Protein AF-A0A519Q8A0-F1 (afdb_monomer_lite)

Sequence (83 aa):
MTDVLDLLPPGDRLVRPDLAEQALEGLVRADAYRATEAMHCRVAVADILSDVDGRIDQLLHGEIFDVLDRSNGRAWGRARRDG

Radius of gyration: 13.61 Å; chains: 1; bounding box: 30×23×43 Å

Structure (mmCIF, N/CA/C/O backbone):
data_AF-A0A519Q8A0-F1
#
_entry.id   AF-A0A519Q8A0-F1
#
loop_
_atom_site.group_PDB
_atom_site.id
_atom_site.type_symbol
_atom_site.label_atom_id
_atom_site.label_alt_id
_atom_site.label_comp_id
_atom_site.label_asym_id
_atom_site.label_entity_id
_atom_site.label_seq_id
_atom_site.pdbx_PDB_ins_code
_atom_site.Cartn_x
_atom_site.Cartn_y
_atom_site.Cartn_z
_atom_site.occupancy
_atom_site.B_iso_or_equiv
_atom_site.auth_seq_id
_atom_site.auth_comp_id
_atom_site.auth_asym_id
_atom_site.auth_atom_id
_atom_site.pdbx_PDB_model_num
ATOM 1 N N . MET A 1 1 ? 0.276 7.598 29.922 1.00 49.41 1 MET A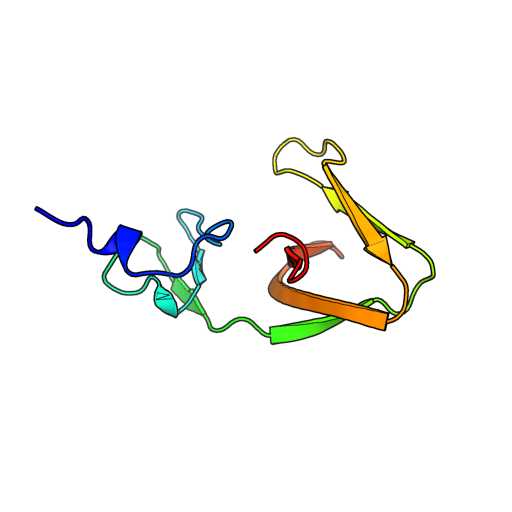 N 1
ATOM 2 C CA . MET A 1 1 ? -0.911 7.015 29.270 1.00 49.41 1 MET A CA 1
ATOM 3 C C . MET A 1 1 ? -0.493 6.787 27.830 1.00 49.41 1 MET A C 1
ATOM 5 O O . MET A 1 1 ? -0.581 7.717 27.049 1.00 49.41 1 MET A O 1
ATOM 9 N N . THR A 1 2 ? 0.161 5.653 27.564 1.00 53.97 2 THR A N 1
ATOM 10 C CA . THR A 1 2 ? 0.741 5.329 26.248 1.00 53.97 2 THR A CA 1
ATOM 11 C C . THR A 1 2 ? -0.392 5.221 25.243 1.00 53.97 2 THR A C 1
ATOM 13 O O . THR A 1 2 ? -1.353 4.497 25.516 1.00 53.97 2 THR A O 1
ATOM 16 N N . ASP A 1 3 ? -0.317 5.967 24.144 1.00 76.81 3 ASP A N 1
ATOM 17 C CA . ASP A 1 3 ? -1.279 5.795 23.066 1.00 76.81 3 ASP A CA 1
ATOM 18 C C . ASP A 1 3 ? -1.047 4.396 22.481 1.00 76.81 3 ASP A C 1
ATOM 20 O O . ASP A 1 3 ? 0.091 3.984 22.266 1.00 76.81 3 ASP A O 1
ATOM 24 N N . VAL A 1 4 ? -2.104 3.614 22.265 1.00 69.00 4 VAL A N 1
ATOM 25 C CA . VAL A 1 4 ? -1.969 2.273 21.669 1.00 69.00 4 VAL A CA 1
ATOM 26 C C . VAL A 1 4 ? -1.341 2.376 20.275 1.00 69.00 4 VAL A C 1
ATOM 28 O O . VAL A 1 4 ? -0.634 1.475 19.833 1.00 69.00 4 VAL A O 1
ATOM 31 N N . LEU A 1 5 ? -1.525 3.520 19.620 1.00 69.44 5 LEU A N 1
ATOM 32 C CA . LEU A 1 5 ? -0.884 3.872 18.365 1.00 69.44 5 LEU A CA 1
ATOM 33 C C . LEU A 1 5 ? 0.649 4.005 18.471 1.00 69.44 5 LEU A C 1
ATOM 35 O O . LEU A 1 5 ? 1.324 3.801 17.462 1.00 69.44 5 LEU A O 1
ATOM 39 N N . ASP A 1 6 ? 1.200 4.271 19.661 1.00 72.31 6 ASP A N 1
ATOM 40 C CA . ASP A 1 6 ? 2.650 4.295 19.930 1.00 72.31 6 ASP A CA 1
ATOM 41 C C . ASP A 1 6 ? 3.256 2.880 20.021 1.00 72.31 6 ASP A C 1
ATOM 43 O O . ASP A 1 6 ? 4.476 2.726 20.023 1.00 72.31 6 ASP A O 1
ATOM 47 N N . LEU A 1 7 ? 2.419 1.837 20.130 1.00 70.00 7 LEU A N 1
ATOM 48 C CA . LEU A 1 7 ? 2.857 0.434 20.164 1.00 70.00 7 LEU A CA 1
ATOM 49 C C . LEU A 1 7 ? 3.036 -0.165 18.764 1.00 70.00 7 LEU A C 1
ATOM 51 O O . LEU A 1 7 ? 3.619 -1.242 18.626 1.00 70.00 7 LEU A O 1
ATOM 55 N N . LEU A 1 8 ? 2.515 0.504 17.734 1.00 65.44 8 LEU A N 1
ATOM 56 C CA . LEU A 1 8 ? 2.745 0.122 16.348 1.00 65.44 8 LEU A CA 1
ATOM 57 C C . LEU A 1 8 ? 4.128 0.625 15.916 1.00 65.44 8 LEU A C 1
ATOM 59 O O . LEU A 1 8 ? 4.527 1.709 16.345 1.00 65.44 8 LEU A O 1
ATOM 63 N N . PRO A 1 9 ? 4.861 -0.125 15.070 1.00 60.59 9 PRO A N 1
ATOM 64 C CA . PRO A 1 9 ? 6.117 0.360 14.514 1.00 60.59 9 PRO A CA 1
ATOM 65 C C . PRO A 1 9 ? 5.930 1.764 13.918 1.00 60.59 9 PRO A C 1
ATOM 67 O O . PRO A 1 9 ? 4.895 2.003 13.284 1.00 60.59 9 PRO A O 1
ATOM 70 N N . PRO A 1 10 ? 6.894 2.685 14.104 1.00 53.84 10 PRO A N 1
ATOM 71 C CA . PRO A 1 10 ? 6.908 3.913 13.327 1.00 53.84 10 PRO A CA 1
ATOM 72 C C . PRO A 1 10 ? 6.890 3.555 11.834 1.00 53.84 10 PRO A C 1
ATOM 74 O O . PRO A 1 10 ? 7.426 2.529 11.413 1.00 53.84 10 PRO A O 1
ATOM 77 N N . GLY A 1 11 ? 6.131 4.337 11.079 1.00 64.81 11 GLY A N 1
ATOM 78 C CA . GLY A 1 11 ? 5.857 4.107 9.670 1.00 64.81 11 GLY A CA 1
ATOM 79 C C . GLY A 1 11 ? 4.541 4.767 9.278 1.00 64.81 11 GLY A C 1
ATOM 80 O O . GLY A 1 11 ? 3.621 4.880 10.096 1.00 64.81 11 GLY A O 1
ATOM 81 N N . ASP A 1 12 ? 4.442 5.213 8.027 1.00 73.38 12 ASP A N 1
ATOM 82 C CA . ASP A 1 12 ? 3.222 5.837 7.515 1.00 73.38 12 ASP A CA 1
ATOM 83 C C . ASP A 1 12 ? 2.061 4.843 7.579 1.00 73.38 12 ASP A C 1
ATOM 85 O O . ASP A 1 12 ? 2.020 3.851 6.847 1.00 73.38 12 ASP A O 1
ATOM 89 N N . ARG A 1 13 ? 1.128 5.075 8.506 1.00 85.56 13 ARG A N 1
ATOM 90 C CA . ARG A 1 13 ? -0.060 4.237 8.693 1.00 85.56 13 ARG A CA 1
ATOM 91 C C . ARG A 1 13 ? -0.902 4.284 7.429 1.00 85.56 13 ARG A C 1
ATOM 93 O O . ARG A 1 13 ? -1.305 5.360 6.993 1.00 85.56 13 ARG A O 1
ATOM 100 N N . LEU A 1 14 ? -1.226 3.119 6.878 1.00 90.38 14 LEU A N 1
ATOM 101 C CA . LEU A 1 14 ? -2.085 3.049 5.701 1.00 90.38 14 LEU A CA 1
ATOM 102 C C . LEU A 1 14 ? -3.544 3.097 6.148 1.00 90.38 14 LEU A C 1
ATOM 104 O O . LEU A 1 14 ? -4.159 2.068 6.435 1.00 90.38 14 LEU A O 1
ATOM 108 N N . VAL A 1 15 ? -4.081 4.315 6.252 1.00 92.12 15 VAL A N 1
ATOM 109 C CA . VAL A 1 15 ? -5.453 4.568 6.700 1.00 92.12 15 VAL A CA 1
ATOM 110 C C . VAL A 1 15 ? -6.141 5.657 5.878 1.00 92.12 15 VAL A C 1
ATOM 112 O O . VAL A 1 15 ? -5.630 6.760 5.710 1.00 92.12 15 VAL A O 1
ATOM 115 N N . ARG A 1 16 ? -7.348 5.339 5.409 1.00 91.94 16 ARG A N 1
ATOM 116 C CA . ARG A 1 16 ? -8.351 6.261 4.867 1.00 91.94 16 ARG A CA 1
ATOM 117 C C . ARG A 1 16 ? -9.740 5.859 5.401 1.00 91.94 16 ARG A C 1
ATOM 119 O O . ARG A 1 16 ? -9.884 4.733 5.879 1.00 91.94 16 ARG A O 1
ATOM 126 N N . PRO A 1 17 ? -10.769 6.729 5.358 1.00 92.06 17 PRO A N 1
ATOM 127 C CA . PRO A 1 17 ? -12.069 6.438 5.977 1.00 92.06 17 PRO A CA 1
ATOM 128 C C . PRO A 1 17 ? -12.719 5.119 5.531 1.00 92.06 17 PRO A C 1
ATOM 130 O O . PRO A 1 17 ? -13.371 4.453 6.330 1.00 92.06 17 PRO A O 1
ATOM 133 N N . ASP A 1 18 ? -12.520 4.711 4.281 1.00 95.25 18 ASP A N 1
ATOM 134 C CA . ASP A 1 18 ? -13.096 3.489 3.719 1.00 95.25 18 ASP A CA 1
ATOM 135 C C . ASP A 1 18 ? -12.195 2.246 3.865 1.00 95.25 18 ASP A C 1
ATOM 137 O O . ASP A 1 18 ? -12.683 1.124 3.738 1.00 95.25 18 ASP A O 1
ATOM 141 N N . LEU A 1 19 ? -10.892 2.409 4.132 1.00 95.94 19 LEU A N 1
ATOM 142 C CA . LEU A 1 19 ? -9.932 1.300 4.150 1.00 95.94 19 LEU A CA 1
ATOM 143 C C . LEU A 1 19 ? -8.722 1.573 5.053 1.00 95.94 19 LEU A C 1
ATOM 145 O O . LEU A 1 19 ? -8.048 2.593 4.919 1.00 95.94 19 LEU A O 1
ATOM 149 N N . ALA A 1 20 ? -8.386 0.605 5.901 1.00 95.75 20 ALA A N 1
ATOM 150 C CA . ALA A 1 20 ? -7.175 0.615 6.716 1.00 95.75 20 ALA A CA 1
ATOM 151 C C . ALA A 1 20 ? -6.407 -0.714 6.645 1.00 95.75 20 ALA A C 1
ATOM 153 O O . ALA A 1 20 ? -6.965 -1.762 6.302 1.00 95.75 20 ALA A O 1
ATOM 154 N N . GLU A 1 21 ? -5.117 -0.686 6.987 1.00 94.50 21 GLU A N 1
ATOM 155 C CA . GLU A 1 21 ? -4.344 -1.917 7.174 1.00 94.50 21 GLU A CA 1
ATOM 156 C C . GLU A 1 21 ? -4.866 -2.723 8.377 1.00 94.50 21 GLU A C 1
ATOM 158 O O . GLU A 1 21 ? -5.309 -2.168 9.382 1.00 94.50 21 GLU A O 1
ATOM 163 N N . GLN A 1 22 ? -4.796 -4.053 8.282 1.00 94.88 22 GLN A N 1
ATOM 164 C CA . GLN A 1 22 ? -5.338 -4.998 9.268 1.00 94.88 22 GLN A CA 1
ATOM 165 C C . GLN A 1 22 ? -4.824 -4.744 10.691 1.00 94.88 22 GLN A C 1
ATOM 167 O O . GLN A 1 22 ? -5.554 -4.940 11.657 1.00 94.88 22 GLN A O 1
ATOM 172 N N . ALA A 1 23 ? -3.578 -4.284 10.828 1.00 90.31 23 ALA A N 1
ATOM 173 C CA . ALA A 1 23 ? -2.966 -3.982 12.120 1.00 90.31 23 ALA A CA 1
ATOM 174 C C . ALA A 1 23 ? -3.650 -2.822 12.871 1.00 90.31 23 ALA A C 1
ATOM 176 O O . ALA A 1 23 ? -3.426 -2.661 14.067 1.00 90.31 23 ALA A O 1
ATOM 177 N N . LEU A 1 24 ? -4.478 -2.024 12.187 1.00 91.94 24 LEU A N 1
ATOM 178 C CA . LEU A 1 24 ? -5.205 -0.896 12.766 1.00 91.94 24 LEU A CA 1
ATOM 179 C C . LEU A 1 24 ? -6.636 -1.250 13.200 1.00 91.94 24 LEU A C 1
ATOM 181 O O . LEU A 1 24 ? -7.350 -0.377 13.703 1.00 91.94 24 LEU A O 1
ATOM 185 N N . GLU A 1 25 ? -7.078 -2.497 13.017 1.00 93.50 25 GLU A N 1
ATOM 186 C CA . GLU A 1 25 ? -8.418 -2.917 13.426 1.00 93.50 25 GLU A CA 1
ATOM 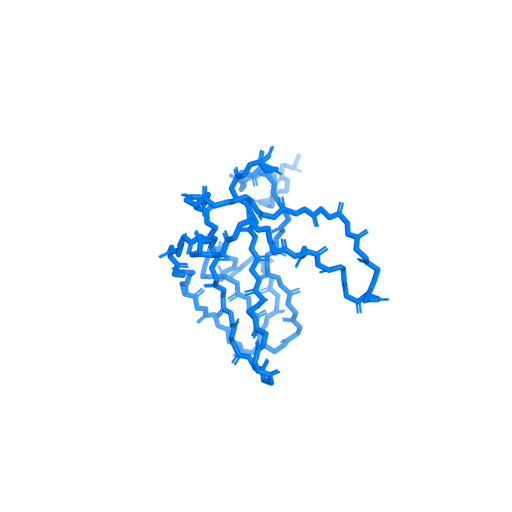187 C C . GLU A 1 25 ? -8.602 -2.773 14.944 1.00 93.50 25 GLU A C 1
ATOM 189 O O . GLU A 1 25 ? -7.820 -3.281 15.746 1.00 93.50 25 GLU A O 1
ATOM 194 N N . GLY A 1 26 ? -9.636 -2.025 15.340 1.00 92.12 26 GLY A N 1
ATOM 195 C CA . GLY A 1 26 ? -9.898 -1.678 16.740 1.00 92.12 26 GLY A CA 1
ATOM 196 C C . GLY A 1 26 ? -9.087 -0.490 17.275 1.00 92.12 26 GLY A C 1
ATOM 197 O O . GLY A 1 26 ? -9.347 -0.056 18.396 1.00 92.12 26 GLY A O 1
ATOM 198 N N . LEU A 1 27 ? -8.156 0.063 16.487 1.00 90.56 27 LEU A N 1
ATOM 199 C CA . LEU A 1 27 ? -7.351 1.244 16.838 1.00 90.56 27 LEU A CA 1
ATOM 200 C C . LEU A 1 27 ? -7.834 2.510 16.131 1.00 90.56 27 LEU A C 1
ATOM 202 O O . LEU A 1 27 ? -7.840 3.591 16.717 1.00 90.56 27 LEU A O 1
ATOM 206 N N . VAL A 1 28 ? -8.249 2.377 14.871 1.00 90.25 28 VAL A N 1
ATOM 207 C CA . VAL A 1 28 ? -8.777 3.476 14.053 1.00 90.25 28 VAL A CA 1
ATOM 208 C C . VAL A 1 28 ? -10.182 3.142 13.561 1.00 90.25 28 VAL A C 1
ATOM 210 O O . VAL A 1 28 ? -10.650 2.016 13.696 1.00 90.25 28 VAL A O 1
ATOM 213 N N . ARG A 1 29 ? -10.886 4.130 13.001 1.00 92.38 29 ARG A N 1
ATOM 214 C CA . ARG A 1 29 ? -12.174 3.925 12.327 1.00 92.38 29 ARG A CA 1
ATOM 215 C C . ARG A 1 29 ? -11.929 3.822 10.822 1.00 92.38 29 ARG A C 1
ATOM 217 O O . ARG A 1 29 ? -11.494 4.799 10.222 1.00 92.38 29 ARG A O 1
ATOM 224 N N . ALA A 1 30 ? -12.277 2.684 10.235 1.00 95.75 30 ALA A N 1
ATOM 225 C CA . ALA A 1 30 ? -12.406 2.498 8.794 1.00 95.75 30 ALA A CA 1
ATOM 226 C C . ALA A 1 30 ? -13.612 1.601 8.478 1.00 95.75 30 ALA A C 1
ATOM 228 O O . ALA A 1 30 ? -14.056 0.832 9.340 1.00 95.75 30 ALA A O 1
ATOM 229 N N . ASP A 1 31 ? -14.138 1.695 7.257 1.00 97.06 31 ASP A N 1
ATOM 230 C CA . ASP A 1 31 ? -15.230 0.824 6.800 1.00 97.06 31 ASP A CA 1
ATOM 231 C C . ASP A 1 31 ? -14.757 -0.610 6.505 1.00 97.06 31 ASP A C 1
ATOM 233 O O . ASP A 1 31 ? -15.540 -1.554 6.627 1.00 97.06 31 ASP A O 1
ATOM 237 N N . ALA A 1 32 ? -13.478 -0.794 6.159 1.00 96.88 32 ALA A N 1
ATOM 238 C CA . ALA A 1 32 ? -12.867 -2.098 5.925 1.00 96.88 32 ALA A CA 1
ATOM 239 C C . ALA A 1 32 ? -11.406 -2.162 6.397 1.00 96.88 32 ALA A C 1
ATOM 241 O O . ALA A 1 32 ? -10.687 -1.161 6.390 1.00 96.88 32 ALA A O 1
ATOM 242 N N . TYR A 1 33 ? -10.955 -3.375 6.728 1.00 96.88 33 TYR A N 1
ATOM 243 C CA . TYR A 1 33 ? -9.569 -3.686 7.086 1.00 96.88 33 TYR A CA 1
ATOM 244 C C . TYR A 1 33 ? -9.025 -4.782 6.175 1.00 96.88 33 TYR A C 1
ATOM 246 O O . TYR A 1 33 ? -9.748 -5.722 5.829 1.00 96.88 33 TYR A O 1
ATOM 254 N N . ARG A 1 34 ? -7.770 -4.64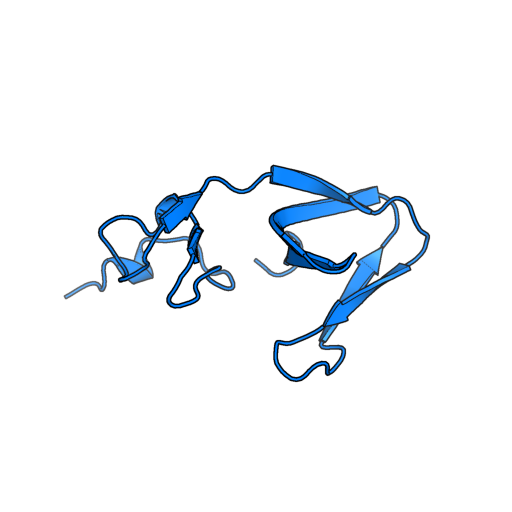6 5.733 1.00 97.25 34 ARG A N 1
ATOM 255 C CA . ARG A 1 34 ? -7.108 -5.631 4.863 1.00 97.25 34 ARG A CA 1
ATOM 256 C C . ARG A 1 34 ? -5.635 -5.795 5.208 1.00 97.25 34 ARG A C 1
ATOM 258 O O . ARG A 1 34 ? -4.969 -4.850 5.620 1.00 97.25 34 ARG A O 1
ATOM 265 N N . ALA A 1 35 ? -5.110 -7.000 5.006 1.00 95.25 35 ALA A N 1
ATOM 266 C CA . ALA A 1 35 ? -3.672 -7.235 5.071 1.00 95.25 35 ALA A CA 1
ATOM 267 C C . ALA A 1 35 ? -2.968 -6.591 3.867 1.00 95.25 35 ALA A C 1
ATOM 269 O O . ALA A 1 35 ? -3.521 -6.564 2.765 1.00 95.25 35 ALA A O 1
ATOM 270 N N . THR A 1 36 ? -1.746 -6.106 4.076 1.00 95.12 36 THR A N 1
ATOM 271 C CA . THR A 1 36 ? -0.885 -5.669 2.979 1.00 95.12 36 THR A CA 1
ATOM 272 C C . THR A 1 36 ? -0.288 -6.863 2.235 1.00 95.12 36 THR A C 1
ATOM 274 O O . THR A 1 36 ? -0.071 -7.939 2.797 1.00 95.12 36 THR A O 1
ATOM 277 N N . GLU A 1 37 ? 0.000 -6.667 0.954 1.00 95.81 37 GLU A N 1
ATOM 278 C CA . GLU A 1 37 ? 0.713 -7.616 0.107 1.00 95.81 37 GLU A CA 1
ATOM 279 C C . GLU A 1 37 ? 2.127 -7.103 -0.179 1.00 95.81 37 GLU A C 1
ATOM 281 O O . GLU A 1 37 ? 2.301 -5.993 -0.686 1.00 95.81 37 GLU A O 1
ATOM 286 N N . ALA A 1 38 ? 3.133 -7.930 0.101 1.00 94.81 38 ALA A N 1
ATOM 287 C CA . ALA A 1 38 ? 4.521 -7.627 -0.219 1.00 94.81 38 ALA A CA 1
ATOM 288 C C . ALA A 1 38 ? 4.779 -7.775 -1.727 1.00 94.81 38 ALA A C 1
ATOM 290 O O . ALA A 1 38 ? 4.553 -8.834 -2.311 1.00 94.81 38 ALA A O 1
ATOM 291 N N . MET A 1 39 ? 5.315 -6.727 -2.341 1.00 96.12 39 MET A N 1
ATOM 292 C CA . MET A 1 39 ? 5.625 -6.628 -3.766 1.00 96.12 39 MET A CA 1
ATOM 293 C C . MET A 1 39 ? 7.072 -6.175 -3.964 1.00 96.12 39 MET A C 1
ATOM 295 O O . MET A 1 39 ? 7.715 -5.719 -3.026 1.00 96.12 39 MET A O 1
ATOM 299 N N . HIS A 1 40 ? 7.588 -6.277 -5.191 1.00 95.69 40 HIS A N 1
ATOM 300 C CA . HIS A 1 40 ? 8.892 -5.715 -5.550 1.00 95.69 40 HIS A CA 1
ATOM 301 C C . HIS A 1 40 ? 8.822 -4.891 -6.837 1.00 95.69 40 HIS A C 1
ATOM 303 O O . HIS A 1 40 ? 8.039 -5.191 -7.746 1.00 95.69 40 HIS A O 1
ATOM 309 N N . CYS A 1 41 ? 9.642 -3.844 -6.927 1.00 96.31 41 CYS A N 1
ATOM 310 C CA . CYS A 1 41 ? 9.679 -2.971 -8.095 1.00 96.31 41 CYS A CA 1
ATOM 311 C C . CYS A 1 41 ? 10.351 -3.693 -9.272 1.00 96.31 41 CYS A C 1
ATOM 313 O O . CYS A 1 41 ? 11.494 -4.138 -9.181 1.00 96.31 41 CYS A O 1
ATOM 315 N N . ARG A 1 42 ? 9.638 -3.832 -10.396 1.00 96.50 42 ARG A N 1
ATOM 316 C CA . ARG A 1 42 ? 10.148 -4.532 -11.593 1.00 96.50 42 ARG A CA 1
ATOM 317 C C . ARG A 1 42 ? 10.790 -3.599 -12.616 1.00 96.50 42 ARG A C 1
ATOM 319 O O . ARG A 1 42 ? 11.518 -4.070 -13.484 1.00 96.50 42 ARG A O 1
ATOM 326 N N . VAL A 1 43 ? 10.529 -2.300 -12.520 1.00 95.88 43 VAL A N 1
ATOM 327 C CA . VAL A 1 43 ? 11.111 -1.271 -13.395 1.00 95.88 43 VAL A CA 1
ATOM 328 C C . VAL A 1 43 ? 12.372 -0.683 -12.765 1.00 95.88 43 VAL A C 1
ATOM 330 O O . VAL A 1 43 ? 12.682 -0.987 -11.618 1.00 95.88 43 VAL A O 1
ATOM 333 N N . ALA A 1 44 ? 13.121 0.124 -13.521 1.00 96.81 44 ALA A N 1
ATOM 334 C CA . ALA A 1 44 ? 14.347 0.749 -13.020 1.00 96.81 44 ALA A CA 1
ATOM 335 C C . ALA A 1 44 ? 14.067 1.688 -11.836 1.00 96.81 44 ALA A C 1
ATOM 337 O O . ALA A 1 44 ? 14.746 1.615 -10.815 1.00 96.81 44 ALA A O 1
ATOM 338 N N . VAL A 1 45 ? 13.058 2.547 -12.001 1.00 96.38 45 VAL A N 1
ATOM 339 C CA . VAL A 1 45 ? 12.619 3.539 -11.020 1.00 96.38 45 VAL A CA 1
ATOM 340 C C . VAL A 1 45 ? 11.102 3.695 -11.133 1.00 96.38 45 VAL A C 1
ATOM 342 O O . VAL A 1 45 ? 10.582 3.765 -12.249 1.00 96.38 45 VAL A O 1
ATOM 345 N N . ALA A 1 46 ? 10.403 3.755 -10.002 1.00 95.12 46 ALA A N 1
ATOM 346 C CA . ALA A 1 46 ? 8.988 4.110 -9.922 1.00 95.12 46 ALA A CA 1
ATOM 347 C C . ALA A 1 46 ? 8.786 5.213 -8.877 1.00 95.12 46 ALA A C 1
ATOM 349 O O . ALA A 1 46 ? 9.293 5.099 -7.765 1.00 95.12 46 ALA A O 1
ATOM 350 N N . ASP A 1 47 ? 8.056 6.271 -9.228 1.00 94.81 47 ASP A N 1
ATOM 351 C CA . ASP A 1 47 ? 7.795 7.380 -8.310 1.00 94.81 47 ASP A CA 1
ATOM 352 C C . ASP A 1 47 ? 6.783 6.980 -7.227 1.00 94.81 47 ASP A C 1
ATOM 354 O O . ASP A 1 47 ? 5.746 6.378 -7.518 1.00 94.81 47 ASP A O 1
ATOM 358 N N . ILE A 1 48 ? 7.071 7.368 -5.986 1.00 92.25 48 ILE A N 1
ATOM 359 C CA . ILE A 1 48 ? 6.121 7.367 -4.875 1.00 92.25 48 ILE A CA 1
ATOM 360 C C . ILE A 1 48 ? 5.525 8.765 -4.789 1.00 92.25 48 ILE A C 1
ATOM 362 O O . ILE A 1 48 ? 6.240 9.771 -4.718 1.00 92.25 48 ILE A O 1
ATOM 366 N N . LEU A 1 49 ? 4.201 8.823 -4.815 1.00 91.81 49 LEU A N 1
ATOM 367 C CA . LEU A 1 49 ? 3.437 10.059 -4.823 1.00 91.81 49 LEU A CA 1
ATOM 368 C C . LEU A 1 49 ? 2.687 10.186 -3.498 1.00 91.81 49 LEU A C 1
ATOM 370 O O . LEU A 1 49 ? 2.143 9.207 -2.994 1.00 91.81 49 LEU A O 1
ATOM 374 N N . SER A 1 50 ? 2.665 11.398 -2.954 1.00 87.81 50 SER A N 1
ATOM 375 C CA . SER A 1 50 ? 1.768 11.766 -1.855 1.00 87.81 50 SER A CA 1
ATOM 376 C C . SER A 1 50 ? 0.311 11.826 -2.323 1.00 87.81 50 SER A C 1
ATOM 378 O O . SER A 1 50 ? 0.035 11.883 -3.522 1.00 87.81 50 SER A O 1
ATOM 380 N N . ASP A 1 51 ? -0.623 11.920 -1.376 1.00 78.25 51 ASP A N 1
ATOM 381 C CA . ASP A 1 51 ? -2.057 12.091 -1.661 1.00 78.25 51 ASP A CA 1
ATOM 382 C C . ASP A 1 51 ? -2.379 13.371 -2.458 1.00 78.25 51 ASP A C 1
ATOM 384 O O . ASP A 1 51 ? -3.422 13.461 -3.100 1.00 78.25 51 ASP A O 1
ATOM 388 N N . VAL A 1 52 ? -1.476 14.359 -2.450 1.00 83.25 52 VAL A N 1
ATOM 389 C CA . VAL A 1 52 ? -1.568 15.585 -3.263 1.00 83.25 52 VAL A CA 1
ATOM 390 C C . VAL A 1 52 ? -0.812 15.474 -4.598 1.00 83.25 52 VAL A C 1
ATOM 392 O O . VAL A 1 52 ? -0.478 16.489 -5.205 1.00 83.25 52 VAL A O 1
ATOM 395 N N . ASP A 1 53 ? -0.514 14.248 -5.044 1.00 77.06 53 ASP A N 1
ATOM 396 C CA . ASP A 1 53 ? 0.187 13.893 -6.291 1.00 77.06 53 ASP A CA 1
ATOM 397 C C . ASP A 1 53 ? 1.599 14.501 -6.453 1.00 77.06 53 ASP A C 1
ATOM 399 O O . ASP A 1 53 ? 2.199 14.461 -7.530 1.00 77.06 53 ASP A O 1
ATOM 403 N N . GLY A 1 54 ? 2.190 15.022 -5.375 1.00 89.12 54 GLY A N 1
ATOM 404 C CA . GLY A 1 54 ? 3.597 15.420 -5.348 1.00 89.12 54 GLY A CA 1
ATOM 405 C C . GLY A 1 54 ? 4.501 14.207 -5.144 1.00 89.12 54 GLY A C 1
ATOM 406 O O . GLY A 1 54 ? 4.257 13.425 -4.222 1.00 89.12 54 GLY A O 1
ATOM 407 N N . ARG A 1 55 ? 5.553 14.058 -5.963 1.00 92.62 55 ARG A N 1
ATOM 408 C CA . ARG A 1 55 ? 6.579 13.022 -5.763 1.00 92.62 55 ARG A CA 1
ATOM 409 C C . ARG A 1 55 ? 7.306 13.252 -4.444 1.00 92.62 55 ARG A C 1
ATOM 411 O O . ARG A 1 55 ? 7.928 14.298 -4.269 1.00 92.62 55 ARG A O 1
ATOM 418 N N . ILE A 1 56 ? 7.252 12.255 -3.571 1.00 90.81 56 ILE A N 1
ATOM 419 C CA . ILE A 1 56 ? 7.894 12.282 -2.253 1.00 90.81 56 ILE A CA 1
ATOM 420 C C . ILE A 1 56 ? 9.112 11.369 -2.185 1.00 90.81 56 ILE A C 1
ATOM 422 O O . ILE A 1 56 ? 10.055 11.690 -1.473 1.00 90.81 56 ILE A O 1
ATOM 426 N N . ASP A 1 57 ? 9.124 10.291 -2.971 1.00 91.44 57 ASP A N 1
ATOM 427 C CA . ASP A 1 57 ? 10.248 9.361 -3.034 1.00 91.44 57 ASP A CA 1
ATOM 428 C C . ASP A 1 57 ? 10.208 8.517 -4.326 1.00 91.44 57 ASP A C 1
ATOM 430 O O . ASP A 1 57 ? 9.396 8.769 -5.223 1.00 91.44 57 ASP A O 1
ATOM 434 N N . GLN A 1 58 ? 11.108 7.541 -4.456 1.00 94.00 58 GLN A N 1
ATOM 435 C CA . GLN A 1 58 ? 11.207 6.599 -5.557 1.00 94.00 58 GLN A CA 1
ATOM 436 C C . GLN A 1 58 ? 11.598 5.193 -5.078 1.00 94.00 58 GLN A C 1
ATOM 438 O O . GLN A 1 58 ? 12.557 5.017 -4.323 1.00 94.00 58 GLN A O 1
ATOM 443 N N . LEU A 1 59 ? 10.917 4.189 -5.634 1.00 94.81 59 LEU A N 1
ATOM 444 C CA . LEU A 1 59 ? 11.301 2.782 -5.551 1.00 94.81 59 LEU A CA 1
ATO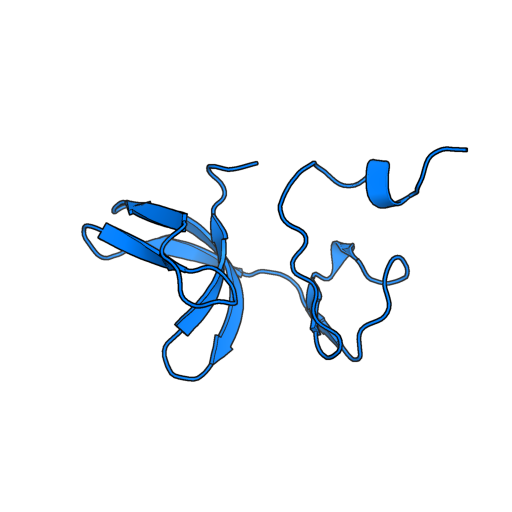M 445 C C . LEU A 1 59 ? 12.324 2.455 -6.636 1.00 94.81 59 LEU A C 1
ATOM 447 O O . LEU A 1 59 ? 12.092 2.738 -7.817 1.00 94.81 59 LEU A O 1
ATOM 451 N N . LEU A 1 60 ? 13.412 1.788 -6.260 1.00 95.44 60 LEU A N 1
ATOM 452 C CA . LEU A 1 60 ? 14.401 1.274 -7.207 1.00 95.44 60 LEU A CA 1
ATOM 453 C C . LEU A 1 60 ? 14.111 -0.176 -7.601 1.00 95.44 60 LEU A C 1
ATOM 455 O O . LEU A 1 60 ? 13.407 -0.903 -6.903 1.00 95.44 60 LEU A O 1
ATOM 459 N N . HIS A 1 61 ? 14.675 -0.619 -8.724 1.00 96.25 61 HIS A N 1
ATOM 460 C CA . HIS A 1 61 ? 14.553 -2.005 -9.176 1.00 96.25 61 HIS A CA 1
ATOM 461 C C . HIS A 1 61 ? 14.888 -3.021 -8.071 1.00 96.25 61 HIS A C 1
ATOM 463 O O . HIS A 1 61 ? 15.949 -2.961 -7.453 1.00 96.25 61 HIS A O 1
ATOM 469 N N . GLY A 1 62 ? 13.992 -3.988 -7.864 1.00 95.81 62 GLY A N 1
ATOM 470 C CA . GLY A 1 62 ? 14.120 -5.043 -6.858 1.00 95.81 62 GLY A CA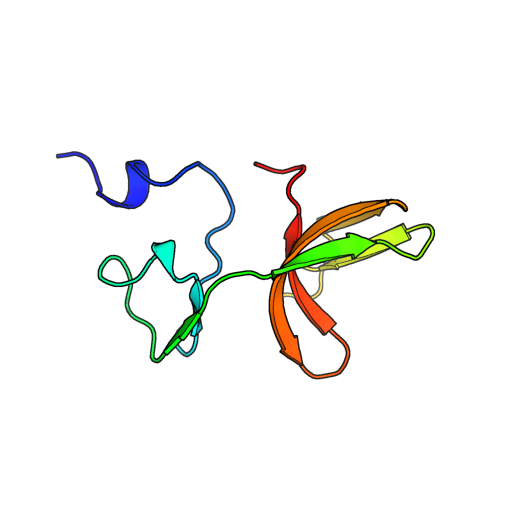 1
ATOM 471 C C . GLY A 1 62 ? 13.717 -4.635 -5.439 1.00 95.81 62 GLY A C 1
ATOM 472 O O . GLY A 1 62 ? 13.593 -5.508 -4.583 1.00 95.81 62 GLY A O 1
ATOM 473 N N . GLU A 1 63 ? 13.471 -3.349 -5.182 1.00 95.00 63 GLU A N 1
ATOM 474 C CA . GLU A 1 63 ? 13.063 -2.861 -3.865 1.00 95.00 63 GLU A CA 1
ATOM 475 C C . GLU A 1 63 ? 11.689 -3.408 -3.467 1.00 95.00 63 GLU A C 1
ATOM 477 O O . GLU A 1 63 ? 10.769 -3.446 -4.290 1.00 95.00 63 GLU A O 1
ATOM 482 N N . ILE A 1 64 ? 11.566 -3.839 -2.206 1.00 94.44 64 ILE A N 1
ATOM 483 C CA . ILE A 1 64 ? 10.337 -4.414 -1.651 1.00 94.44 64 ILE A CA 1
ATOM 484 C C . ILE A 1 64 ? 9.472 -3.306 -1.049 1.00 94.44 64 ILE A C 1
ATOM 486 O O . ILE A 1 64 ? 9.951 -2.472 -0.282 1.00 94.44 64 ILE A O 1
ATOM 490 N N . PHE A 1 65 ? 8.180 -3.354 -1.341 1.00 93.62 65 PHE A N 1
ATOM 491 C CA . PHE A 1 65 ? 7.172 -2.446 -0.804 1.00 93.62 65 PHE A CA 1
ATOM 492 C C . PHE A 1 65 ? 5.889 -3.209 -0.480 1.00 93.62 65 PHE A C 1
ATOM 494 O O . PHE A 1 65 ? 5.653 -4.295 -1.008 1.00 93.62 65 PHE A O 1
ATOM 501 N N . ASP A 1 66 ? 5.060 -2.645 0.387 1.00 94.31 66 ASP A N 1
ATOM 502 C CA . ASP A 1 66 ? 3.795 -3.237 0.810 1.00 94.31 66 ASP A CA 1
ATOM 503 C C . ASP A 1 66 ? 2.624 -2.499 0.158 1.00 94.31 66 ASP A C 1
ATOM 505 O O . ASP A 1 66 ? 2.579 -1.272 0.165 1.00 94.31 66 ASP A O 1
ATOM 509 N N . VAL A 1 67 ? 1.669 -3.236 -0.411 1.00 95.44 67 VAL A N 1
ATOM 510 C CA . VAL A 1 67 ? 0.476 -2.689 -1.078 1.00 95.44 67 VAL A CA 1
ATOM 511 C C . VAL A 1 67 ? -0.767 -3.018 -0.267 1.00 95.44 67 VAL A C 1
ATOM 513 O O . VAL A 1 67 ? -0.990 -4.181 0.056 1.00 95.44 67 VAL A O 1
ATOM 516 N N . LEU A 1 68 ? -1.601 -2.017 0.017 1.00 96.06 68 LEU A N 1
ATOM 517 C CA . LEU A 1 68 ? -2.898 -2.211 0.672 1.00 96.06 68 LEU A CA 1
ATOM 518 C C . LEU A 1 68 ? -4.066 -2.179 -0.320 1.00 96.06 68 LEU A C 1
ATOM 520 O O . LEU A 1 68 ? -5.037 -2.918 -0.164 1.00 96.06 68 LEU A O 1
ATOM 524 N N . ASP A 1 69 ? -3.976 -1.333 -1.346 1.00 95.88 69 ASP A N 1
ATOM 525 C CA . ASP A 1 69 ? -5.038 -1.178 -2.339 1.00 95.88 69 ASP A CA 1
ATOM 526 C C . ASP A 1 69 ? -4.474 -0.935 -3.737 1.00 95.88 69 ASP A C 1
ATOM 528 O O . ASP A 1 69 ? -3.360 -0.432 -3.907 1.00 95.88 69 ASP A O 1
ATOM 532 N N . ARG A 1 70 ? -5.253 -1.292 -4.759 1.00 95.06 70 ARG A N 1
ATOM 533 C CA . ARG A 1 70 ? -4.911 -1.038 -6.162 1.00 95.06 70 ARG A CA 1
ATOM 534 C C . ARG A 1 70 ? -6.120 -0.475 -6.885 1.00 95.06 70 ARG A C 1
ATOM 536 O O . ARG A 1 70 ? -7.174 -1.101 -6.919 1.00 95.06 70 ARG A O 1
ATOM 543 N N . SER A 1 71 ? -5.950 0.681 -7.512 1.00 91.56 71 SER A N 1
ATOM 544 C CA . SER A 1 71 ? -7.012 1.338 -8.270 1.00 91.56 71 SER A CA 1
ATOM 545 C C . SER A 1 71 ? -6.425 2.205 -9.376 1.00 91.56 71 SER A C 1
ATOM 547 O O . SER A 1 71 ? -5.356 2.787 -9.213 1.00 91.56 71 SER A O 1
ATOM 549 N N . ASN A 1 72 ? -7.108 2.282 -10.522 1.00 89.50 72 ASN A N 1
ATOM 550 C CA . ASN A 1 72 ? -6.724 3.137 -11.655 1.00 89.50 72 ASN A CA 1
ATOM 551 C C . ASN A 1 72 ? -5.256 2.970 -12.106 1.00 89.50 72 ASN A C 1
ATOM 553 O O . ASN A 1 72 ? -4.583 3.939 -12.449 1.00 89.50 72 ASN A O 1
ATOM 557 N N . GLY A 1 73 ? -4.736 1.738 -12.067 1.00 88.81 73 GLY A N 1
ATOM 558 C CA . GLY A 1 73 ? -3.347 1.439 -12.436 1.00 88.81 73 GLY A CA 1
ATOM 559 C C . GLY A 1 73 ? -2.294 1.889 -11.416 1.00 88.81 73 GLY A C 1
ATOM 560 O O . GLY A 1 73 ? -1.104 1.777 -11.695 1.00 88.81 73 GLY A O 1
ATOM 561 N N . ARG A 1 74 ? -2.709 2.368 -10.239 1.00 90.25 74 ARG A N 1
ATOM 562 C CA . ARG A 1 74 ? -1.832 2.756 -9.132 1.00 90.25 74 ARG A CA 1
ATOM 563 C C . ARG A 1 74 ? -1.985 1.796 -7.961 1.00 90.25 74 ARG A C 1
ATOM 565 O O . ARG A 1 74 ? -3.070 1.275 -7.704 1.00 90.25 74 ARG A O 1
ATOM 572 N N . ALA A 1 75 ? -0.881 1.572 -7.261 1.00 94.25 75 ALA A N 1
ATOM 573 C CA . ALA A 1 75 ? -0.875 0.911 -5.967 1.00 94.25 75 ALA A CA 1
ATOM 574 C C . ALA A 1 75 ? -0.812 1.978 -4.873 1.00 94.25 75 ALA A C 1
ATOM 576 O O . ALA A 1 75 ? -0.032 2.921 -4.977 1.00 94.25 75 ALA A O 1
ATOM 577 N N . TRP A 1 76 ? -1.624 1.804 -3.838 1.00 93.88 76 TRP A N 1
ATOM 578 C CA . TRP A 1 76 ? -1.533 2.559 -2.599 1.00 93.88 76 TRP A CA 1
ATOM 579 C C . TRP A 1 76 ? -0.923 1.658 -1.530 1.00 93.88 76 TRP A C 1
ATOM 581 O O . TRP A 1 76 ? -1.330 0.501 -1.365 1.00 93.88 76 TRP A O 1
ATOM 591 N N . GLY A 1 77 ? 0.110 2.154 -0.864 1.00 93.06 77 GLY A N 1
ATOM 592 C CA . GLY A 1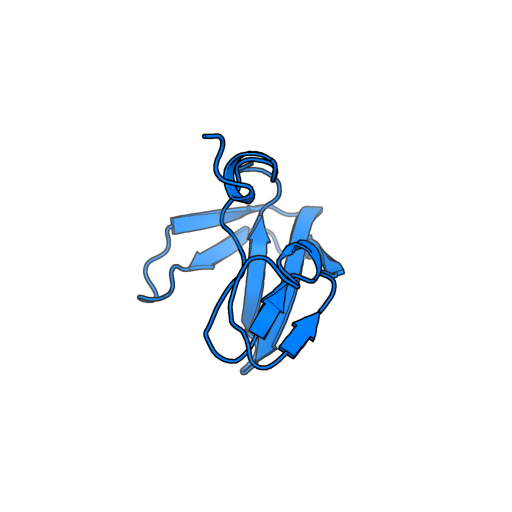 77 ? 1.013 1.315 -0.098 1.00 93.06 77 GLY A CA 1
ATOM 593 C C . GLY A 1 77 ? 2.160 2.100 0.520 1.00 93.06 77 GLY A C 1
ATOM 594 O O . GLY A 1 77 ? 2.175 3.326 0.476 1.00 93.06 77 GLY A O 1
ATOM 595 N N . ARG A 1 78 ? 3.119 1.369 1.084 1.00 90.75 78 ARG A N 1
ATOM 596 C CA . ARG A 1 78 ? 4.257 1.904 1.836 1.00 90.75 78 ARG A CA 1
ATOM 597 C C . ARG A 1 78 ? 5.557 1.271 1.346 1.00 90.75 78 ARG A C 1
ATOM 599 O O . ARG A 1 78 ? 5.644 0.048 1.209 1.00 90.75 78 ARG A O 1
ATOM 606 N N . ALA A 1 79 ? 6.573 2.093 1.099 1.00 90.25 79 ALA A N 1
ATOM 607 C CA . ALA A 1 79 ? 7.933 1.601 0.904 1.00 90.25 79 ALA A CA 1
ATOM 608 C C . ALA A 1 79 ? 8.482 1.075 2.232 1.00 90.25 79 ALA A C 1
ATOM 610 O O . ALA A 1 79 ? 8.264 1.674 3.280 1.00 90.25 79 ALA A O 1
ATOM 611 N N . ARG A 1 80 ? 9.214 -0.043 2.210 1.00 85.38 80 ARG A N 1
ATOM 612 C CA . ARG A 1 80 ? 9.819 -0.586 3.441 1.00 85.38 80 ARG A CA 1
ATOM 613 C C . ARG A 1 80 ? 11.080 0.156 3.871 1.00 85.38 80 ARG A C 1
ATOM 615 O O . ARG A 1 80 ? 11.539 -0.039 4.992 1.00 85.38 80 ARG A O 1
ATOM 622 N N . ARG A 1 81 ? 11.665 0.941 2.963 1.00 78.50 81 ARG A N 1
ATOM 623 C CA . ARG A 1 81 ? 12.903 1.684 3.195 1.00 78.50 81 ARG A CA 1
ATOM 624 C C . ARG A 1 81 ? 12.723 2.823 4.196 1.00 78.50 81 ARG A C 1
ATOM 626 O O . ARG A 1 81 ? 13.654 3.097 4.944 1.00 78.50 81 ARG A O 1
ATOM 633 N N . ASP A 1 82 ? 11.530 3.405 4.239 1.00 61.16 82 ASP A N 1
ATOM 634 C CA . ASP A 1 82 ? 11.233 4.607 5.022 1.00 61.16 82 ASP A CA 1
ATOM 635 C C . ASP A 1 82 ? 10.535 4.287 6.357 1.00 61.16 82 ASP A C 1
ATOM 637 O O . ASP A 1 82 ? 9.692 5.054 6.817 1.00 61.16 82 ASP A O 1
ATOM 641 N N . GLY A 1 83 ? 10.848 3.124 6.948 1.00 50.66 83 GLY A N 1
ATOM 642 C CA . GLY A 1 83 ? 10.380 2.751 8.290 1.00 50.66 83 GLY A CA 1
ATOM 643 C C . GLY A 1 83 ? 10.768 3.767 9.361 1.00 50.66 83 GLY A C 1
ATOM 644 O O . GLY A 1 83 ? 11.928 4.237 9.332 1.00 50.66 83 GLY A O 1
#

Foldseek 3Di:
DDQVVNVDPDFDFADDQAEGEQVCVVPDHHVDYDHWDKDFDQDQKDFDADPVRHGDDIGGHGFIWTFRDDDPNDTDGGGPVVD

pLDDT: mean 87.78, std 12.09, range [49.41, 97.25]

Secondary structure (DSSP, 8-state):
---GGGGSPSS---EETTEEEGGGBTTB--S-EE--EEEE--SSEEEEE-TTS-EEEEEETT-EEEEEEEETTEEEEEESTT-